Protein AF-A0A925ZGN8-F1 (afdb_monomer_lite)

Foldseek 3Di:
DPCPPDVLVVLLVVCVVVVHDPVVNVVSSVVVVQLCVVVVVPDCVVDDDVSVVVSVVVVVD

Structure (mmCIF, N/CA/C/O backbone):
data_AF-A0A925ZGN8-F1
#
_entry.id   AF-A0A925ZGN8-F1
#
loop_
_atom_site.group_PDB
_atom_site.id
_atom_site.type_symbol
_atom_site.label_atom_id
_atom_site.label_alt_id
_atom_site.label_comp_id
_atom_site.label_asym_id
_atom_site.label_entity_id
_atom_site.label_seq_id
_atom_site.pdbx_PDB_ins_code
_atom_site.Cartn_x
_atom_site.Cartn_y
_atom_site.Cartn_z
_atom_site.occupancy
_atom_site.B_iso_or_equiv
_atom_site.auth_seq_id
_atom_site.auth_comp_id
_atom_site.auth_asym_id
_atom_site.auth_atom_id
_atom_site.pdbx_PDB_model_num
ATOM 1 N N . MET A 1 1 ? 15.241 21.853 -3.522 1.00 40.44 1 MET A N 1
ATOM 2 C CA . MET A 1 1 ? 14.954 20.437 -3.822 1.00 40.44 1 MET A CA 1
ATOM 3 C C . MET A 1 1 ? 13.506 20.235 -3.451 1.00 40.44 1 MET A C 1
ATOM 5 O O . MET A 1 1 ? 13.169 20.420 -2.291 1.00 40.44 1 MET A O 1
ATOM 9 N N . GLU A 1 2 ? 12.637 20.052 -4.437 1.00 41.44 2 GLU A N 1
ATOM 10 C CA . GLU A 1 2 ? 11.205 19.908 -4.188 1.00 41.44 2 GLU A CA 1
ATOM 11 C C . GLU A 1 2 ? 10.982 18.539 -3.548 1.00 41.44 2 GLU A C 1
ATOM 13 O O . GLU A 1 2 ? 11.077 17.506 -4.210 1.00 41.44 2 GLU A O 1
ATOM 18 N N . ASP A 1 3 ? 10.822 18.535 -2.228 1.00 50.59 3 ASP A N 1
ATOM 19 C CA . ASP A 1 3 ? 10.693 17.326 -1.424 1.00 50.59 3 ASP A CA 1
ATOM 20 C C . ASP A 1 3 ? 9.294 16.749 -1.680 1.00 50.59 3 ASP A C 1
ATOM 22 O O . ASP A 1 3 ? 8.316 17.066 -0.996 1.00 50.59 3 ASP A O 1
ATOM 26 N N . LYS A 1 4 ? 9.158 15.991 -2.778 1.00 58.19 4 LYS A N 1
ATOM 27 C CA . LYS A 1 4 ? 7.895 15.345 -3.142 1.00 58.19 4 LYS A CA 1
ATOM 28 C C . LYS A 1 4 ? 7.454 14.500 -1.945 1.00 58.19 4 LYS A C 1
ATOM 30 O O . LYS A 1 4 ? 8.215 13.635 -1.505 1.00 58.19 4 LYS A O 1
ATOM 35 N N . PRO A 1 5 ? 6.235 14.704 -1.413 1.00 65.19 5 PRO A N 1
ATOM 36 C CA . PRO A 1 5 ? 5.796 13.974 -0.239 1.00 65.19 5 PRO A CA 1
ATOM 37 C C . PRO A 1 5 ? 5.871 12.473 -0.518 1.00 65.19 5 PRO A C 1
ATOM 39 O O . PRO A 1 5 ? 5.309 11.992 -1.508 1.00 65.19 5 PRO A O 1
ATOM 42 N N . LYS A 1 6 ? 6.570 11.746 0.367 1.00 82.06 6 LYS A N 1
ATOM 43 C CA . LYS A 1 6 ? 6.708 10.283 0.315 1.00 82.06 6 LYS A CA 1
ATOM 44 C C . LYS A 1 6 ? 5.345 9.649 0.016 1.00 82.06 6 LYS A C 1
ATOM 46 O O . LYS A 1 6 ? 4.330 10.080 0.568 1.00 82.06 6 LYS A O 1
ATOM 51 N N . ILE A 1 7 ? 5.312 8.612 -0.824 1.00 85.44 7 ILE A N 1
ATOM 52 C CA . ILE A 1 7 ? 4.060 7.939 -1.229 1.00 85.44 7 ILE A CA 1
ATOM 53 C C . ILE A 1 7 ? 3.247 7.484 -0.007 1.00 85.44 7 ILE A C 1
ATOM 55 O O . ILE A 1 7 ? 2.025 7.613 -0.005 1.00 85.44 7 ILE A O 1
ATOM 59 N N . GLU A 1 8 ? 3.910 7.068 1.078 1.00 89.12 8 GLU A N 1
ATOM 60 C CA . GLU A 1 8 ? 3.242 6.757 2.348 1.00 89.12 8 GLU A CA 1
ATOM 61 C C . GLU A 1 8 ? 2.461 7.958 2.918 1.00 89.12 8 GLU A C 1
ATOM 63 O O . GLU A 1 8 ? 1.315 7.805 3.336 1.00 89.12 8 GLU A O 1
ATOM 68 N N . SER A 1 9 ? 3.035 9.164 2.902 1.00 91.69 9 SER A N 1
ATOM 69 C CA . SER A 1 9 ? 2.354 10.379 3.367 1.00 91.69 9 SER A CA 1
ATOM 70 C C . SER A 1 9 ? 1.131 10.688 2.505 1.00 91.69 9 SER A C 1
ATOM 72 O O . SER A 1 9 ? 0.059 10.971 3.039 1.00 91.69 9 SER A O 1
ATOM 74 N N . ARG A 1 10 ? 1.257 10.557 1.175 1.00 91.88 10 ARG A N 1
ATOM 75 C CA . ARG A 1 10 ? 0.133 10.714 0.233 1.00 91.88 10 ARG A CA 1
ATOM 76 C C . ARG A 1 10 ? -0.979 9.700 0.522 1.00 91.88 10 ARG A C 1
ATOM 78 O O . ARG A 1 10 ? -2.150 10.080 0.544 1.00 91.88 10 ARG A O 1
ATOM 85 N N . LEU A 1 11 ? -0.621 8.445 0.801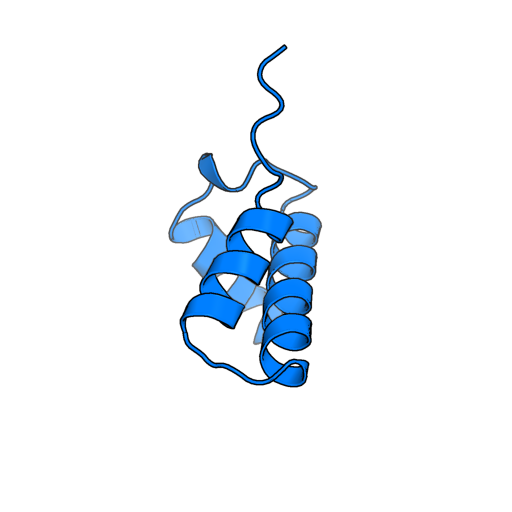 1.00 92.31 11 LEU A N 1
ATOM 86 C CA . LEU A 1 11 ? -1.560 7.384 1.167 1.00 92.31 11 LEU A CA 1
ATOM 87 C C . LEU A 1 11 ? -2.310 7.720 2.463 1.00 92.31 11 LEU A C 1
ATOM 89 O O . LEU A 1 11 ? -3.539 7.690 2.476 1.00 92.31 11 LEU A O 1
ATOM 93 N N . ARG A 1 12 ? -1.599 8.112 3.529 1.00 94.50 12 ARG A N 1
ATOM 94 C CA . ARG A 1 12 ? -2.217 8.507 4.809 1.00 94.50 12 ARG A CA 1
ATOM 95 C C . ARG A 1 12 ? -3.176 9.681 4.635 1.00 94.50 12 ARG A C 1
ATOM 97 O O . ARG A 1 12 ? -4.307 9.623 5.108 1.00 94.50 12 ARG A O 1
ATOM 104 N N . THR A 1 13 ? -2.769 10.724 3.908 1.00 94.88 13 THR A N 1
ATOM 105 C CA . THR A 1 13 ? -3.642 11.870 3.617 1.00 94.88 13 THR A CA 1
ATOM 106 C C . THR A 1 13 ? -4.895 11.445 2.853 1.00 94.88 13 THR A C 1
ATOM 108 O O . THR A 1 13 ? -5.987 11.892 3.197 1.00 94.88 13 THR A O 1
ATOM 111 N N . ALA A 1 14 ? -4.770 10.572 1.850 1.00 94.56 14 ALA A N 1
ATOM 112 C CA . ALA A 1 14 ? -5.915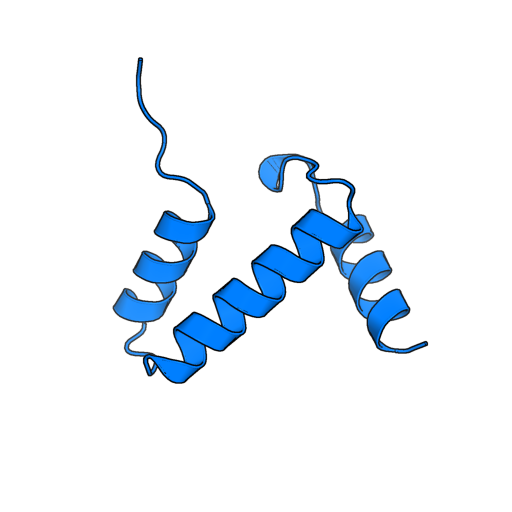 10.076 1.091 1.00 94.56 14 ALA A CA 1
ATOM 113 C C . ALA A 1 14 ? -6.880 9.258 1.965 1.00 94.56 14 ALA A C 1
ATOM 115 O O . ALA A 1 14 ? -8.089 9.471 1.896 1.00 94.56 14 ALA A O 1
ATOM 116 N N . VAL A 1 15 ? -6.360 8.373 2.821 1.00 95.31 15 VAL A N 1
ATOM 117 C CA . VAL A 1 15 ? -7.171 7.565 3.746 1.00 95.31 15 VAL A CA 1
ATOM 118 C C . VAL A 1 15 ? -7.915 8.454 4.747 1.00 95.31 15 VAL A C 1
ATOM 120 O O . VAL A 1 15 ? -9.126 8.307 4.909 1.00 95.31 15 VAL A O 1
ATOM 123 N N . ARG A 1 16 ? -7.230 9.434 5.351 1.00 95.00 16 ARG A N 1
ATOM 124 C CA . ARG A 1 16 ? -7.844 10.395 6.286 1.00 95.00 16 ARG A CA 1
ATOM 125 C C . ARG A 1 16 ? -8.910 11.256 5.619 1.00 95.00 16 ARG A C 1
ATOM 127 O O . ARG A 1 16 ? -9.976 11.452 6.190 1.00 95.00 16 ARG A O 1
ATOM 134 N N . ARG A 1 17 ? -8.660 11.735 4.393 1.00 96.50 17 ARG A N 1
ATOM 135 C CA . ARG A 1 17 ? -9.644 12.510 3.611 1.00 96.50 17 ARG A CA 1
ATOM 136 C C . ARG A 1 17 ? -10.913 11.716 3.311 1.00 96.50 17 ARG A C 1
ATOM 138 O O . ARG A 1 17 ? -11.973 12.313 3.193 1.00 96.50 17 ARG A O 1
ATOM 145 N N . LYS A 1 18 ? -10.815 10.389 3.209 1.00 95.94 18 LYS A N 1
ATOM 146 C CA . LYS A 1 18 ? -11.968 9.495 3.034 1.00 95.94 18 LYS A CA 1
ATOM 147 C C . LYS A 1 18 ? -12.719 9.191 4.339 1.00 95.94 18 LYS A C 1
ATOM 149 O O . LYS A 1 18 ? -13.686 8.441 4.302 1.00 95.94 18 LYS A O 1
ATOM 154 N N . GLY A 1 19 ? -12.292 9.744 5.477 1.00 96.06 19 GLY A N 1
ATOM 155 C CA . GLY A 1 19 ? -12.941 9.524 6.773 1.00 96.06 19 GLY A CA 1
ATOM 156 C C . GLY A 1 19 ? -12.765 8.107 7.322 1.00 96.06 19 GLY A C 1
ATOM 157 O O . GLY A 1 19 ? -13.514 7.691 8.202 1.00 96.06 19 GLY A O 1
ATOM 158 N N . TYR A 1 20 ? -11.795 7.345 6.810 1.00 96.31 20 TYR A N 1
ATOM 159 C CA . TYR A 1 20 ? -11.513 6.015 7.335 1.00 96.31 20 TYR A CA 1
ATOM 160 C C . TYR A 1 20 ? -10.881 6.082 8.727 1.00 96.31 20 TYR A C 1
ATOM 162 O O . TYR A 1 20 ? -10.192 7.038 9.085 1.00 96.31 20 TYR A O 1
ATOM 170 N N . SER A 1 21 ? -11.097 5.026 9.511 1.00 96.19 21 SER A N 1
ATOM 171 C CA . SER A 1 21 ? -10.539 4.920 10.857 1.00 96.19 21 SER A CA 1
ATOM 172 C C . SER A 1 21 ? -9.010 4.855 10.836 1.00 96.19 21 SER A C 1
ATOM 174 O O . SER A 1 21 ? -8.401 4.368 9.881 1.00 96.19 21 SER A O 1
ATOM 176 N N . TYR A 1 22 ? -8.382 5.255 11.943 1.00 94.88 22 TYR A N 1
ATOM 177 C CA . TYR A 1 22 ? -6.931 5.141 12.120 1.00 94.88 22 TYR A CA 1
ATOM 178 C C . TYR A 1 22 ? -6.421 3.699 11.909 1.00 94.88 22 TYR A C 1
ATOM 180 O O . TYR A 1 22 ? -5.415 3.487 11.241 1.00 94.88 22 TYR A O 1
ATOM 188 N N . ARG A 1 23 ? -7.185 2.687 12.349 1.00 96.50 23 ARG A N 1
ATOM 189 C CA . ARG A 1 23 ? -6.872 1.265 12.097 1.00 96.50 23 ARG A CA 1
ATOM 190 C C . ARG A 1 23 ? -6.836 0.912 10.606 1.00 96.50 23 ARG A C 1
ATOM 192 O O . ARG A 1 23 ? -6.038 0.079 10.176 1.00 96.50 23 ARG A O 1
ATOM 199 N N . THR A 1 24 ? -7.698 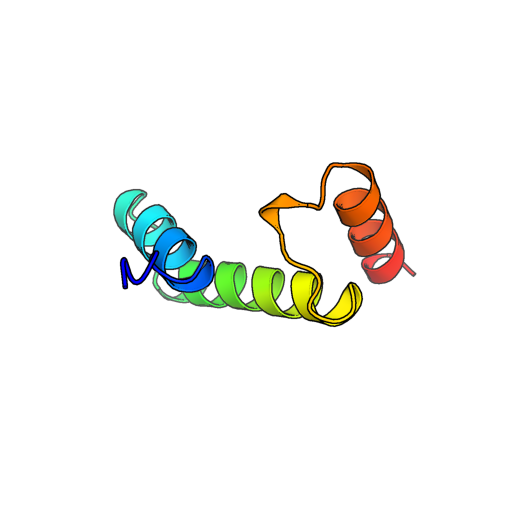1.542 9.808 1.00 95.25 24 THR A N 1
ATOM 200 C CA . THR A 1 24 ? -7.710 1.367 8.349 1.00 95.25 24 THR A CA 1
ATOM 201 C C . THR A 1 24 ? -6.469 2.004 7.729 1.00 95.25 24 THR A C 1
ATOM 203 O O . THR A 1 24 ? -5.829 1.387 6.886 1.00 95.25 24 THR A O 1
ATOM 206 N N . GLU A 1 25 ? -6.069 3.193 8.188 1.00 96.06 25 GLU A N 1
ATOM 207 C CA . GLU A 1 25 ? -4.810 3.828 7.774 1.00 96.06 25 GLU A CA 1
ATOM 208 C C . GLU A 1 25 ? -3.599 2.935 8.047 1.00 96.06 25 GLU A C 1
ATOM 210 O O . GLU A 1 25 ? -2.797 2.708 7.141 1.00 96.06 25 GLU A O 1
ATOM 215 N N . GLU A 1 26 ? -3.486 2.386 9.256 1.00 96.25 26 GLU A N 1
ATOM 216 C CA . GLU A 1 26 ? -2.397 1.472 9.611 1.00 96.25 26 GLU A CA 1
ATOM 217 C C . GLU A 1 26 ? -2.389 0.222 8.731 1.00 96.25 26 GLU A C 1
ATOM 219 O O . GLU A 1 26 ? -1.332 -0.187 8.250 1.00 96.25 26 GLU A O 1
ATOM 224 N N . SER A 1 27 ? -3.567 -0.337 8.449 1.00 96.88 27 SER A N 1
ATOM 225 C CA . SER A 1 27 ? -3.706 -1.498 7.567 1.00 96.88 27 SER A CA 1
ATOM 226 C C . SER A 1 27 ? -3.237 -1.183 6.144 1.00 96.88 27 SER A C 1
ATOM 228 O O . SER A 1 27 ? -2.450 -1.937 5.571 1.00 96.88 27 SER A O 1
ATOM 230 N N . TYR A 1 28 ? -3.660 -0.049 5.579 1.00 95.12 28 TYR A N 1
ATOM 231 C CA . TYR A 1 28 ? -3.292 0.370 4.223 1.00 95.12 28 TYR A CA 1
ATOM 232 C C . TYR A 1 28 ? -1.792 0.657 4.113 1.00 95.12 28 TYR A C 1
ATOM 234 O O . TYR A 1 28 ? -1.141 0.203 3.172 1.00 95.12 28 TYR A O 1
ATOM 242 N N . VAL A 1 29 ? -1.217 1.355 5.096 1.00 95.06 29 VAL A N 1
ATOM 243 C CA . VAL A 1 29 ? 0.231 1.593 5.157 1.00 95.06 29 VAL A CA 1
ATOM 244 C C . VAL A 1 29 ? 0.997 0.279 5.320 1.00 95.06 29 VAL A C 1
ATOM 246 O O . VAL A 1 29 ? 2.030 0.086 4.681 1.00 95.06 29 VAL A O 1
ATOM 249 N N . GLY A 1 30 ? 0.489 -0.647 6.133 1.00 95.75 30 GLY A N 1
ATOM 250 C CA . GLY A 1 30 ? 1.077 -1.971 6.312 1.00 95.75 30 GLY A CA 1
ATOM 251 C C . GLY A 1 30 ? 1.093 -2.793 5.021 1.00 95.75 30 GLY A C 1
ATOM 252 O O . GLY A 1 30 ? 2.096 -3.441 4.719 1.00 95.75 30 GLY A O 1
ATOM 253 N N . TRP A 1 31 ? 0.016 -2.756 4.231 1.00 95.81 31 TRP A N 1
ATOM 254 C CA . TRP A 1 31 ? -0.029 -3.387 2.906 1.00 95.81 31 TRP A CA 1
ATOM 255 C C . TRP A 1 31 ? 0.932 -2.728 1.919 1.00 95.81 31 TRP A C 1
ATOM 257 O O . TRP A 1 31 ? 1.710 -3.431 1.281 1.00 95.81 31 TRP A O 1
ATOM 267 N N . TYR A 1 32 ? 0.958 -1.394 1.866 1.00 93.81 32 TYR A N 1
ATOM 268 C CA . TYR A 1 32 ? 1.901 -0.644 1.034 1.00 93.81 32 TYR A CA 1
ATOM 269 C C . TYR A 1 32 ? 3.363 -1.008 1.339 1.00 93.81 32 TYR A C 1
ATOM 271 O O . TYR A 1 32 ? 4.130 -1.310 0.428 1.00 93.81 32 TYR A O 1
ATOM 279 N N . ARG A 1 33 ? 3.754 -1.041 2.619 1.00 93.69 33 ARG A N 1
ATOM 280 C CA . ARG A 1 33 ? 5.127 -1.393 3.019 1.00 93.69 33 ARG A CA 1
ATOM 281 C C . ARG A 1 33 ? 5.493 -2.826 2.635 1.00 93.69 33 ARG A C 1
ATOM 283 O O . ARG A 1 33 ? 6.610 -3.054 2.182 1.00 93.69 33 ARG A O 1
ATOM 290 N N . ARG A 1 34 ? 4.567 -3.778 2.798 1.00 95.38 34 ARG A N 1
ATOM 291 C CA . ARG A 1 34 ? 4.771 -5.177 2.386 1.00 95.38 34 ARG A CA 1
ATOM 292 C C . ARG A 1 34 ? 4.935 -5.300 0.873 1.00 95.38 34 ARG A C 1
ATOM 294 O O . ARG A 1 34 ? 5.877 -5.949 0.440 1.00 95.38 34 ARG A O 1
ATOM 301 N N . PHE A 1 35 ? 4.094 -4.617 0.102 1.00 94.81 35 PHE A N 1
ATOM 302 C CA . PHE A 1 35 ? 4.179 -4.578 -1.357 1.00 94.81 35 PHE A CA 1
ATOM 303 C C . PHE A 1 35 ? 5.527 -4.025 -1.843 1.00 94.81 35 PHE A C 1
ATOM 305 O O . PHE A 1 35 ? 6.213 -4.667 -2.629 1.00 94.81 35 PHE A O 1
ATOM 312 N N . VAL A 1 36 ? 5.955 -2.870 -1.321 1.00 93.19 36 VAL A N 1
ATOM 313 C CA . VAL A 1 36 ? 7.239 -2.256 -1.705 1.00 93.19 36 VAL A CA 1
ATOM 3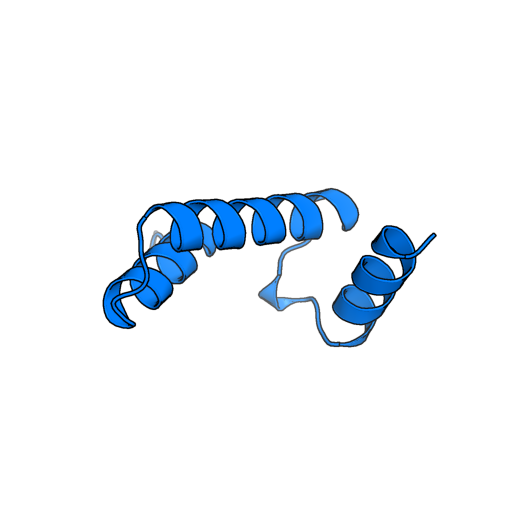14 C C . VAL A 1 36 ? 8.427 -3.126 -1.296 1.00 93.19 36 VAL A C 1
ATOM 316 O O . VAL A 1 36 ? 9.394 -3.227 -2.043 1.00 93.19 36 VAL A O 1
ATOM 319 N N . LYS A 1 37 ? 8.362 -3.781 -0.131 1.00 94.69 37 LYS A N 1
ATOM 320 C CA . LYS A 1 37 ? 9.417 -4.697 0.320 1.00 94.69 37 LYS A CA 1
ATOM 321 C C . LYS A 1 37 ? 9.493 -5.969 -0.530 1.00 94.69 37 LYS A C 1
ATOM 323 O O . LYS A 1 37 ? 10.593 -6.445 -0.763 1.00 94.69 37 LYS A O 1
ATOM 328 N N . PHE A 1 38 ? 8.355 -6.509 -0.967 1.00 96.06 38 PHE A N 1
ATOM 329 C CA . PHE A 1 38 ? 8.302 -7.681 -1.847 1.00 96.06 38 PHE A CA 1
ATOM 330 C C . PHE A 1 38 ? 8.947 -7.406 -3.214 1.00 96.06 38 PHE A C 1
ATOM 332 O O . PHE A 1 38 ? 9.576 -8.291 -3.775 1.00 96.06 38 PHE A O 1
ATOM 339 N N . HIS A 1 39 ? 8.853 -6.167 -3.703 1.00 95.62 39 HIS A N 1
ATOM 340 C CA . HIS A 1 39 ? 9.469 -5.714 -4.956 1.00 95.62 39 HIS A CA 1
ATOM 341 C C . HIS A 1 39 ? 10.813 -4.995 -4.746 1.00 95.62 39 HIS A C 1
ATOM 343 O O . HIS A 1 39 ? 11.100 -4.016 -5.431 1.00 95.62 39 HIS A O 1
ATOM 349 N N . ASP A 1 40 ? 11.613 -5.419 -3.762 1.00 94.25 40 ASP A N 1
ATOM 350 C CA . ASP A 1 40 ? 12.981 -4.925 -3.512 1.00 94.25 40 ASP A CA 1
ATOM 351 C C . ASP A 1 40 ? 13.118 -3.395 -3.397 1.00 94.25 40 ASP A C 1
ATOM 353 O O . ASP A 1 40 ? 14.087 -2.787 -3.850 1.00 94.25 40 ASP A O 1
ATOM 357 N N . LEU A 1 41 ? 12.130 -2.742 -2.775 1.00 90.62 41 LEU A N 1
ATOM 358 C CA . LEU A 1 41 ? 12.067 -1.283 -2.623 1.00 90.62 41 LEU A CA 1
ATOM 359 C C . LEU A 1 41 ? 12.024 -0.518 -3.957 1.00 90.62 41 L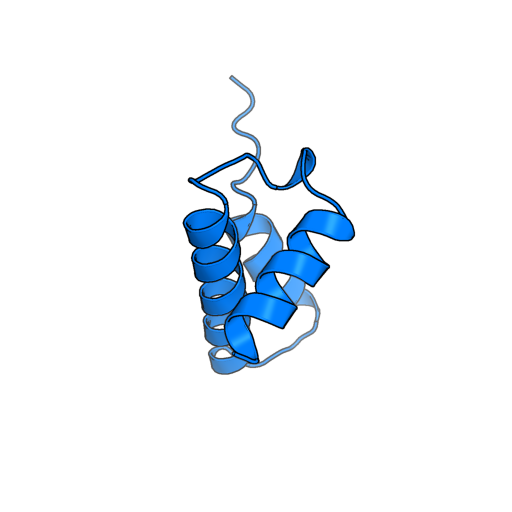EU A C 1
ATOM 361 O O . LEU A 1 41 ? 12.317 0.682 -3.996 1.00 90.62 41 LEU A O 1
ATOM 365 N N . ARG A 1 42 ? 11.610 -1.181 -5.044 1.00 89.56 42 ARG A N 1
ATOM 366 C CA . ARG A 1 42 ? 11.363 -0.539 -6.334 1.00 89.56 42 ARG A CA 1
ATOM 367 C C . ARG A 1 42 ? 10.325 0.570 -6.182 1.00 89.56 42 ARG A C 1
ATOM 369 O O . ARG A 1 42 ? 9.365 0.474 -5.416 1.00 89.56 42 ARG A O 1
ATOM 376 N N . HIS A 1 43 ? 10.524 1.655 -6.926 1.00 85.62 43 HIS A N 1
ATOM 377 C CA . HIS A 1 43 ? 9.658 2.822 -6.839 1.00 85.62 43 HIS A CA 1
ATOM 378 C C . HIS A 1 43 ? 8.238 2.497 -7.358 1.00 85.62 43 HIS A C 1
ATOM 380 O O . HIS A 1 43 ? 8.110 2.129 -8.528 1.00 85.62 43 HIS A O 1
ATOM 386 N N . PRO A 1 44 ? 7.163 2.677 -6.559 1.00 84.62 44 PRO A N 1
ATOM 387 C CA . PRO A 1 44 ? 5.794 2.290 -6.930 1.00 84.62 44 PRO A CA 1
ATOM 388 C C . PRO A 1 44 ? 5.240 2.940 -8.189 1.00 84.62 44 PRO A C 1
ATOM 390 O O . PRO A 1 44 ? 4.433 2.327 -8.870 1.00 84.62 44 PRO A O 1
ATOM 393 N N . GLU A 1 45 ? 5.692 4.145 -8.541 1.00 85.69 45 GLU A N 1
ATOM 394 C CA . GLU A 1 45 ? 5.265 4.793 -9.795 1.00 85.69 45 GLU A CA 1
ATOM 395 C C . GLU A 1 45 ? 5.820 4.087 -11.048 1.00 85.69 45 GLU A C 1
ATOM 397 O O . GLU A 1 45 ? 5.372 4.367 -12.152 1.00 85.69 45 GLU A O 1
ATOM 402 N N . THR A 1 46 ? 6.773 3.163 -10.886 1.00 89.19 46 THR A N 1
ATOM 403 C CA . THR A 1 46 ? 7.302 2.315 -11.970 1.00 89.19 46 THR A CA 1
ATOM 404 C C . THR A 1 46 ? 6.672 0.922 -11.999 1.00 89.19 46 THR A C 1
ATOM 406 O O . THR A 1 46 ? 7.113 0.085 -12.783 1.00 89.19 46 THR A O 1
ATOM 409 N N . MET A 1 47 ? 5.698 0.658 -11.124 1.00 91.50 47 MET A N 1
ATOM 410 C CA . MET A 1 47 ? 5.033 -0.635 -10.961 1.00 91.50 47 MET A CA 1
ATOM 411 C C . MET A 1 47 ? 3.557 -0.514 -11.346 1.00 91.50 47 MET A C 1
ATOM 413 O O . MET A 1 47 ? 2.940 0.535 -11.160 1.00 91.50 47 MET A O 1
ATOM 417 N N . GLY A 1 48 ? 2.993 -1.588 -11.892 1.00 91.06 48 GLY A N 1
ATOM 418 C CA . GLY A 1 48 ? 1.630 -1.617 -12.407 1.00 91.06 48 GLY A CA 1
ATOM 419 C C . GLY A 1 48 ? 0.890 -2.892 -12.023 1.00 91.06 48 GLY A C 1
ATOM 420 O O . GLY A 1 48 ? 1.132 -3.491 -10.977 1.00 91.06 48 GLY A O 1
ATOM 421 N N . ALA A 1 49 ? -0.046 -3.301 -12.879 1.00 95.19 49 ALA A N 1
ATOM 422 C CA . ALA A 1 49 ? -0.909 -4.451 -12.622 1.00 95.19 49 ALA A CA 1
ATOM 423 C C . ALA A 1 49 ? -0.129 -5.762 -12.423 1.00 95.19 49 ALA A C 1
ATOM 425 O O . ALA A 1 49 ? -0.481 -6.531 -11.537 1.00 95.19 49 ALA A O 1
ATOM 426 N N . ALA A 1 50 ? 0.949 -5.984 -13.183 1.00 96.31 50 ALA A N 1
ATOM 427 C CA . ALA A 1 50 ? 1.751 -7.205 -13.097 1.00 96.31 50 ALA A CA 1
ATOM 428 C C . ALA A 1 50 ? 2.399 -7.379 -11.713 1.00 96.31 50 ALA A C 1
ATOM 430 O O . ALA A 1 50 ? 2.340 -8.455 -11.123 1.00 96.31 50 ALA A O 1
ATOM 431 N N . GLU A 1 51 ? 2.970 -6.312 -11.151 1.00 96.31 51 GLU A N 1
ATOM 43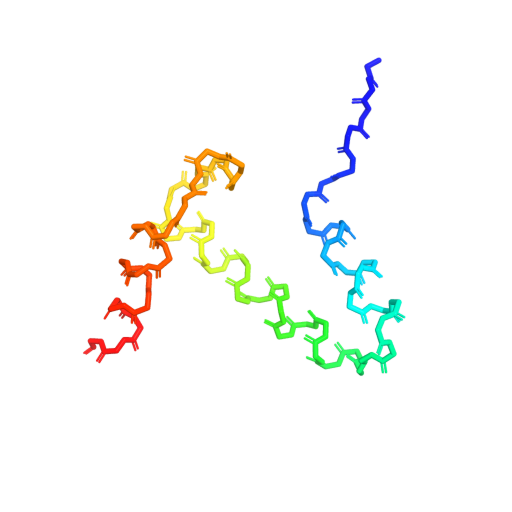2 C CA . GLU A 1 51 ? 3.547 -6.339 -9.806 1.00 96.31 51 GLU A CA 1
ATOM 433 C C . GLU A 1 51 ? 2.483 -6.527 -8.719 1.00 96.31 51 GLU A C 1
ATOM 435 O O . GLU A 1 51 ? 2.734 -7.195 -7.710 1.00 96.31 51 GLU A O 1
ATOM 440 N N . VAL A 1 52 ? 1.294 -5.951 -8.914 1.00 95.12 52 VAL A N 1
ATOM 441 C CA . VAL A 1 52 ? 0.155 -6.150 -8.007 1.00 95.12 52 VAL A CA 1
ATOM 442 C C . VAL A 1 52 ? -0.299 -7.607 -8.036 1.00 95.12 52 VAL A C 1
ATOM 444 O O . VAL A 1 52 ? -0.453 -8.207 -6.977 1.00 95.12 52 VAL A O 1
ATOM 447 N N . GLU A 1 53 ? -0.460 -8.194 -9.219 1.00 97.25 53 GLU A N 1
ATOM 448 C CA . GLU A 1 53 ? -0.856 -9.592 -9.385 1.00 97.25 53 GLU A CA 1
ATOM 449 C C . GLU A 1 53 ? 0.181 -10.549 -8.787 1.00 97.25 53 GLU A C 1
ATOM 451 O O . GLU A 1 53 ? -0.176 -11.426 -8.003 1.00 97.25 53 GLU A O 1
ATOM 456 N N . ALA A 1 54 ? 1.473 -10.330 -9.057 1.00 96.88 54 ALA A N 1
ATOM 457 C CA . ALA A 1 54 ? 2.555 -11.121 -8.472 1.00 96.88 54 ALA A CA 1
ATOM 458 C C . ALA A 1 54 ? 2.534 -11.082 -6.934 1.00 96.88 54 ALA A C 1
ATOM 460 O O . ALA A 1 54 ? 2.696 -12.114 -6.282 1.00 96.88 54 ALA A O 1
ATOM 461 N N . PHE A 1 55 ? 2.286 -9.906 -6.349 1.00 96.81 55 PHE A N 1
ATOM 462 C CA . PHE A 1 55 ? 2.167 -9.765 -4.901 1.00 96.81 55 PHE A CA 1
ATOM 463 C C . PHE A 1 55 ? 0.927 -10.480 -4.349 1.00 96.81 55 PHE A C 1
ATOM 465 O O . PHE A 1 55 ? 1.022 -11.153 -3.326 1.00 96.81 55 PHE A O 1
ATOM 472 N N . LEU A 1 56 ? -0.226 -10.379 -5.016 1.00 96.62 56 LEU A N 1
ATOM 473 C CA . LEU A 1 56 ? -1.446 -11.070 -4.588 1.00 96.62 56 LEU A CA 1
ATOM 474 C C . LEU A 1 56 ? -1.304 -12.595 -4.686 1.00 96.62 56 LEU A C 1
ATOM 476 O O . LEU A 1 56 ? -1.716 -13.292 -3.762 1.00 96.62 56 LEU A O 1
ATOM 480 N N . ASN A 1 57 ? -0.658 -13.104 -5.738 1.00 97.56 57 ASN A N 1
ATOM 481 C CA . ASN A 1 57 ? -0.347 -14.528 -5.875 1.00 97.56 57 ASN A CA 1
ATOM 482 C C . ASN A 1 57 ? 0.599 -15.008 -4.766 1.00 97.56 57 ASN A C 1
ATOM 484 O O . ASN A 1 57 ? 0.377 -16.071 -4.198 1.00 97.56 57 ASN A O 1
ATOM 488 N N . HIS A 1 58 ? 1.609 -14.209 -4.400 1.00 95.94 58 HIS A N 1
ATOM 489 C CA . HIS A 1 58 ? 2.489 -14.522 -3.271 1.00 95.94 58 HIS A CA 1
ATOM 490 C C . HIS A 1 58 ? 1.740 -14.605 -1.931 1.00 95.94 58 HIS A C 1
ATOM 492 O O . HIS A 1 58 ? 2.087 -15.432 -1.098 1.00 95.94 58 HIS A O 1
ATOM 498 N N . LEU A 1 59 ? 0.716 -13.772 -1.716 1.00 95.81 59 LEU A N 1
ATOM 499 C CA . LEU A 1 59 ? -0.098 -13.810 -0.494 1.00 95.81 59 LEU A CA 1
ATOM 500 C C . LEU A 1 59 ? -1.064 -15.001 -0.431 1.00 95.81 59 LEU A C 1
ATOM 502 O O . LEU A 1 59 ? -1.548 -15.319 0.654 1.00 95.81 59 LEU A O 1
ATOM 506 N N . ALA A 1 60 ? -1.401 -15.586 -1.580 1.00 95.00 60 ALA A N 1
ATOM 507 C CA . ALA A 1 60 ? -2.325 -16.711 -1.699 1.00 95.00 60 ALA A CA 1
ATOM 508 C C . ALA A 1 60 ? -1.630 -18.084 -1.661 1.00 95.00 60 ALA A C 1
ATOM 510 O O . ALA A 1 60 ? -2.322 -19.093 -1.523 1.00 95.00 60 ALA A O 1
ATOM 511 N N . ALA A 1 61 ? -0.303 -18.113 -1.814 1.00 82.75 61 ALA A N 1
ATOM 512 C CA . ALA A 1 61 ? 0.531 -19.310 -1.715 1.00 82.75 61 ALA A CA 1
ATOM 513 C C . ALA A 1 61 ? 0.772 -19.715 -0.253 1.00 82.75 61 ALA A C 1
ATOM 515 O O . ALA A 1 61 ? 0.769 -20.939 0.008 1.00 82.75 61 ALA A O 1
#

pLDDT: mean 90.13, std 12.5, range [40.44, 97.56]

Secondary structure (DSSP, 8-state):
------HHHHHHHHHHHTT--HHHHHHHHHHHHHHHHHTTT--GGG--HHHHHHHHHHHH-

Radius of gyration: 12.9 Å; chains: 1; bounding box: 28×40×25 Å

Sequence (61 aa):
MEDKPKIESRLRTAVRRKGYSYRTEESYVGWYRRFVKFHDLRHPETMGAAEVEAFLNHLAA